Protein AF-A0A914QFU9-F1 (afdb_monomer_lite)

Organism: NCBI:txid227884

Sequence (76 aa):
MVCVLSRATYSLSKSGASGTHEKKIVELFIRQATRRIRQNLSRVNAGDETEIQLIKDLSKDVCSNHGLCRQHPIDV

Structure (mmCIF, N/CA/C/O backbone):
data_AF-A0A914QFU9-F1
#
_entry.id   AF-A0A914QFU9-F1
#
loop_
_atom_site.group_PDB
_atom_site.id
_atom_site.type_symbol
_atom_site.label_atom_id
_atom_site.label_alt_id
_atom_site.label_comp_id
_atom_site.label_asym_id
_atom_site.label_entity_id
_atom_site.label_seq_id
_atom_site.pdbx_PDB_ins_code
_atom_site.Cartn_x
_atom_site.Cartn_y
_atom_site.Cartn_z
_atom_site.occupancy
_atom_site.B_iso_or_equiv
_atom_site.auth_seq_id
_atom_site.auth_comp_id
_atom_site.auth_asym_id
_atom_site.auth_atom_id
_atom_site.pdbx_PDB_model_num
ATOM 1 N N . MET A 1 1 ? -3.912 5.524 8.960 1.00 92.19 1 MET A N 1
ATOM 2 C CA . MET A 1 1 ? -4.563 4.440 9.743 1.00 92.19 1 MET A CA 1
ATOM 3 C C . MET A 1 1 ? -4.650 4.792 11.223 1.00 92.19 1 MET A C 1
ATOM 5 O O . MET A 1 1 ? -5.746 4.785 11.762 1.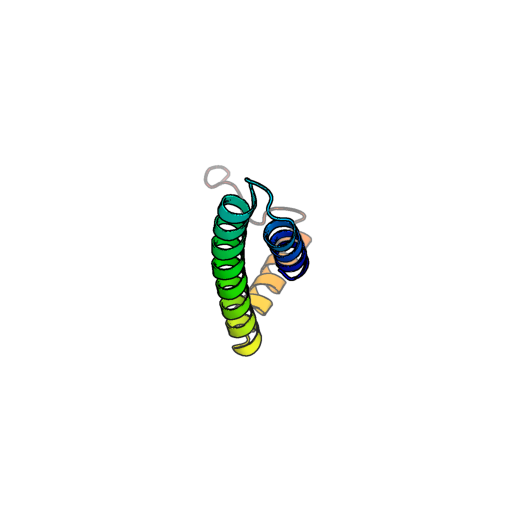00 92.19 1 MET A O 1
ATOM 9 N N . VAL A 1 2 ? -3.542 5.163 11.867 1.00 95.31 2 VAL A N 1
ATOM 10 C CA . VAL A 1 2 ? -3.510 5.481 13.309 1.00 95.31 2 VAL A CA 1
ATOM 11 C C . VAL A 1 2 ? -4.461 6.606 13.739 1.00 95.31 2 VAL A C 1
ATOM 13 O O . VAL A 1 2 ? -5.124 6.466 14.758 1.00 95.31 2 VAL A O 1
ATOM 16 N N . CYS A 1 3 ? -4.626 7.666 12.940 1.00 94.56 3 CYS A N 1
ATOM 17 C CA . CYS A 1 3 ? -5.521 8.779 13.285 1.00 94.56 3 CYS A CA 1
ATOM 18 C C . CYS A 1 3 ? -6.994 8.350 13.391 1.00 94.56 3 CYS A C 1
ATOM 20 O O . CYS A 1 3 ? -7.681 8.731 14.333 1.00 94.56 3 CYS A O 1
ATOM 22 N N . VAL A 1 4 ? -7.479 7.529 12.450 1.00 93.88 4 VAL A N 1
ATOM 23 C CA . VAL A 1 4 ? -8.877 7.062 12.464 1.00 93.88 4 VAL A CA 1
ATOM 24 C C . VAL A 1 4 ? -9.124 6.037 13.569 1.00 93.88 4 VAL A C 1
ATOM 26 O O . VAL A 1 4 ? -10.190 6.051 14.175 1.00 93.88 4 VAL A O 1
ATOM 29 N N . LEU A 1 5 ? -8.124 5.207 13.886 1.00 94.75 5 LEU A N 1
ATOM 30 C CA . LEU A 1 5 ? -8.169 4.309 15.040 1.00 94.75 5 LEU A CA 1
ATOM 31 C C . LEU A 1 5 ? -8.227 5.104 16.345 1.00 94.75 5 LEU A C 1
ATOM 33 O O . LEU A 1 5 ? -9.113 4.866 17.151 1.00 94.75 5 LEU A O 1
ATOM 37 N N . SER A 1 6 ? -7.346 6.092 16.520 1.00 93.62 6 SER A N 1
ATOM 38 C CA . SER A 1 6 ? -7.331 6.965 17.699 1.00 93.62 6 SER A CA 1
ATOM 39 C C . SER A 1 6 ? -8.672 7.677 17.900 1.00 93.62 6 SER A C 1
ATOM 41 O O . SER A 1 6 ? -9.233 7.636 18.996 1.00 93.62 6 SER A O 1
ATOM 43 N N . ARG A 1 7 ? -9.240 8.245 16.827 1.00 90.69 7 ARG A N 1
ATOM 44 C CA . ARG A 1 7 ? -10.561 8.882 16.867 1.00 90.69 7 ARG A CA 1
ATOM 45 C C . ARG A 1 7 ? -11.667 7.899 17.254 1.00 90.69 7 ARG A C 1
ATOM 47 O O . ARG A 1 7 ? -12.462 8.219 18.132 1.00 90.69 7 ARG A O 1
ATOM 54 N N . ALA A 1 8 ? -11.718 6.721 16.632 1.00 91.31 8 ALA A N 1
ATOM 55 C CA . ALA A 1 8 ? -12.746 5.732 16.948 1.00 91.31 8 ALA A CA 1
ATOM 56 C C . ALA A 1 8 ? -12.604 5.195 18.377 1.00 91.31 8 ALA A C 1
ATOM 58 O O . ALA A 1 8 ? -13.610 5.050 19.062 1.00 91.31 8 ALA A O 1
ATOM 59 N N . THR A 1 9 ? -11.379 4.976 18.865 1.00 91.88 9 THR A N 1
ATOM 60 C CA . THR A 1 9 ? -11.121 4.604 20.263 1.00 91.88 9 THR A CA 1
ATOM 61 C C . THR A 1 9 ? -11.647 5.669 21.220 1.00 91.88 9 THR A C 1
ATOM 63 O O . THR A 1 9 ? -12.343 5.340 22.179 1.00 91.88 9 THR A O 1
ATOM 66 N N . TYR A 1 10 ? -11.386 6.948 20.935 1.00 91.38 10 TYR A N 1
ATOM 67 C CA . TYR A 1 10 ? -11.934 8.050 21.722 1.00 91.38 10 TYR A CA 1
ATOM 68 C C . TYR A 1 10 ? -13.472 8.073 21.688 1.00 91.38 10 TYR A C 1
ATOM 70 O O . TYR A 1 10 ? -14.107 8.133 22.741 1.00 91.38 10 TYR A O 1
ATOM 78 N N . SER A 1 11 ? -14.072 7.959 20.500 1.00 89.50 11 SER A N 1
ATOM 79 C CA . SER A 1 11 ? -15.531 7.966 20.308 1.00 89.50 11 SER A CA 1
ATOM 80 C C . SER A 1 11 ? -16.218 6.809 21.048 1.00 89.50 11 SER A C 1
ATOM 82 O O . SER A 1 11 ? -17.211 7.011 21.750 1.00 89.50 11 SER A O 1
ATOM 84 N N . LEU A 1 12 ? -15.626 5.612 20.995 1.00 89.31 12 LEU A N 1
ATOM 85 C CA . LEU A 1 12 ? -16.079 4.431 21.735 1.00 89.31 12 LEU A CA 1
ATOM 86 C C . LEU A 1 12 ? -15.944 4.608 23.254 1.00 89.31 12 LEU A C 1
ATOM 88 O O . LEU A 1 12 ? -16.837 4.205 23.994 1.00 89.31 12 LEU A O 1
ATOM 92 N N . SER A 1 13 ? -14.861 5.235 23.726 1.00 88.75 13 SER A N 1
ATOM 93 C CA . SER A 1 13 ? -14.622 5.449 25.161 1.00 88.75 13 SER A CA 1
ATOM 94 C C . SER A 1 13 ? -15.603 6.434 25.804 1.00 88.75 13 SER A C 1
ATOM 96 O O . SER A 1 13 ? -15.925 6.306 26.983 1.00 88.75 13 SER A O 1
ATOM 98 N N . LYS A 1 14 ? -16.120 7.400 25.033 1.00 86.44 14 LYS A N 1
ATOM 99 C CA . LYS A 1 14 ? -17.032 8.437 25.533 1.00 86.44 14 LYS A CA 1
ATOM 100 C C . LYS A 1 14 ? -18.517 8.050 25.516 1.00 86.44 14 LYS A C 1
ATOM 102 O O . LYS A 1 14 ? -19.350 8.906 25.793 1.00 86.44 14 LYS A O 1
ATOM 107 N N . SER A 1 15 ? -18.859 6.786 25.239 1.00 65.44 15 SER A N 1
ATOM 108 C CA . SER A 1 15 ? -20.249 6.287 25.194 1.00 65.44 15 SER A CA 1
ATOM 109 C C . SER A 1 15 ? -21.186 7.141 24.320 1.00 65.44 15 SER A C 1
ATOM 111 O O . SER A 1 15 ? -22.348 7.361 24.654 1.00 65.44 15 SER A O 1
ATOM 113 N N . GLY A 1 16 ? -20.680 7.646 23.190 1.00 65.81 16 GLY A N 1
ATOM 114 C CA . GLY A 1 16 ? -21.495 8.366 22.212 1.00 65.81 16 GLY A CA 1
ATOM 115 C C . GLY A 1 16 ? -22.303 7.405 21.337 1.00 65.81 16 GLY A C 1
ATOM 116 O O . GLY A 1 16 ? -21.798 6.361 20.921 1.00 65.81 16 GLY A O 1
ATOM 117 N N . ALA A 1 17 ? -23.540 7.776 20.989 1.00 67.62 17 ALA A N 1
ATOM 118 C CA . ALA A 1 17 ? -24.425 6.973 20.134 1.00 67.62 17 ALA A CA 1
ATOM 119 C C . ALA A 1 17 ? -23.823 6.632 18.746 1.00 67.62 17 ALA A C 1
ATOM 121 O O . ALA A 1 17 ? -24.268 5.687 18.099 1.00 67.62 17 ALA A O 1
ATOM 122 N N . SER A 1 18 ? -22.790 7.361 18.294 1.00 76.31 18 SER A N 1
ATOM 123 C CA . SER A 1 18 ? -22.104 7.141 17.011 1.00 76.31 18 SER A CA 1
ATOM 124 C C . SER A 1 18 ? -20.968 6.111 17.046 1.00 76.31 18 SER A C 1
ATOM 126 O O . SER A 1 18 ? -20.502 5.701 15.980 1.00 76.31 18 SER A O 1
ATOM 128 N N . GLY A 1 19 ? -20.514 5.658 18.222 1.00 79.44 19 GLY A N 1
ATOM 129 C CA . GLY A 1 19 ? -19.292 4.849 18.343 1.00 79.44 19 GLY A CA 1
ATOM 130 C C . GLY A 1 19 ? -19.341 3.523 17.569 1.00 79.44 19 GLY A C 1
ATOM 131 O O . GLY A 1 19 ? -18.356 3.107 16.959 1.00 79.44 19 GLY A O 1
ATOM 132 N N . THR A 1 20 ? -20.510 2.879 17.510 1.00 84.81 20 THR A N 1
ATOM 133 C CA . THR A 1 20 ? -20.715 1.631 16.750 1.00 84.81 20 THR A CA 1
ATOM 134 C C . THR A 1 20 ? -20.698 1.845 15.236 1.00 84.81 20 THR A C 1
ATOM 136 O O . THR A 1 20 ? -20.212 0.984 14.500 1.00 84.81 20 THR A O 1
ATOM 139 N N . HIS A 1 21 ? -21.190 2.988 14.753 1.00 89.38 21 HIS A N 1
ATOM 140 C CA . HIS A 1 21 ? -21.126 3.360 13.340 1.00 89.38 21 HIS A CA 1
ATOM 141 C C . HIS A 1 21 ? -19.687 3.697 12.926 1.00 89.38 21 HIS A C 1
ATOM 143 O O . HIS A 1 21 ? -19.189 3.171 11.929 1.00 89.38 21 HIS A O 1
ATOM 149 N N . GLU A 1 22 ? -18.984 4.488 13.740 1.00 90.06 22 GLU A N 1
ATOM 150 C CA . GLU A 1 22 ? -17.572 4.817 13.522 1.00 90.06 22 GLU A CA 1
ATOM 151 C C . GLU A 1 22 ? -16.687 3.566 13.515 1.00 90.06 22 GLU A C 1
ATOM 153 O O . GLU A 1 22 ? -15.823 3.435 12.647 1.00 90.06 22 GLU A O 1
ATOM 158 N N . LYS A 1 23 ? -16.950 2.598 14.404 1.00 91.88 23 LYS A N 1
ATOM 159 C CA . LYS A 1 23 ? -16.250 1.306 14.412 1.00 91.88 23 LYS A CA 1
ATOM 160 C C . LYS A 1 23 ? -16.352 0.590 13.061 1.00 91.88 23 LYS A C 1
ATOM 162 O O . LYS A 1 23 ? -15.324 0.188 12.522 1.00 91.88 23 LYS A O 1
ATOM 167 N N . LY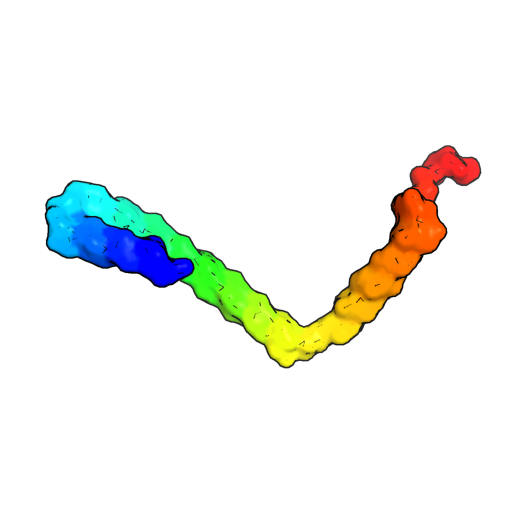S A 1 24 ? -17.553 0.486 12.479 1.00 94.25 24 LYS A N 1
ATOM 168 C CA . LYS A 1 24 ? -17.761 -0.169 11.171 1.00 94.25 24 LYS A CA 1
ATOM 169 C C . LYS A 1 24 ? -16.983 0.524 10.048 1.00 94.25 24 LYS A C 1
ATOM 171 O O . LYS A 1 24 ? -16.379 -0.144 9.209 1.00 94.25 24 LYS A O 1
ATOM 176 N N . ILE A 1 25 ? -16.972 1.860 10.043 1.00 94.00 25 ILE A N 1
ATOM 177 C CA . ILE A 1 25 ? -16.210 2.649 9.063 1.00 94.00 25 ILE A CA 1
ATOM 178 C C . ILE A 1 25 ? -14.714 2.365 9.206 1.00 94.00 25 ILE A C 1
ATOM 180 O O . ILE A 1 25 ? -14.035 2.078 8.215 1.00 94.00 25 ILE A O 1
ATOM 184 N N . VAL A 1 26 ? -14.198 2.425 10.434 1.00 96.38 26 VAL A N 1
ATOM 185 C CA . VAL A 1 26 ? -12.773 2.219 10.695 1.00 96.38 26 VAL A CA 1
ATOM 186 C C . VAL A 1 26 ? -12.351 0.794 10.359 1.00 96.38 26 VAL A C 1
ATOM 188 O O . VAL A 1 26 ? -11.326 0.622 9.705 1.00 96.38 26 VAL A O 1
ATOM 191 N N . GLU A 1 27 ? -13.140 -0.222 10.701 1.00 96.19 27 GLU A N 1
ATOM 192 C CA . GLU A 1 27 ? -12.858 -1.615 10.331 1.00 96.19 27 GLU A CA 1
ATOM 193 C C . GLU A 1 27 ? -12.740 -1.795 8.811 1.00 96.19 27 GLU A C 1
ATOM 195 O O . GLU A 1 27 ? -11.763 -2.376 8.322 1.00 96.19 27 GLU A O 1
ATOM 200 N N . LEU A 1 28 ? -13.688 -1.244 8.044 1.00 97.56 28 LEU A N 1
ATOM 201 C CA . LEU A 1 28 ? -13.644 -1.303 6.585 1.00 97.56 28 LEU A CA 1
ATOM 202 C C . LEU A 1 28 ? -12.402 -0.594 6.031 1.00 97.56 28 LEU A C 1
ATOM 204 O O . LEU A 1 28 ? -11.694 -1.160 5.190 1.00 97.56 28 LEU A O 1
ATOM 208 N N . PHE A 1 29 ? -12.124 0.617 6.518 1.00 97.75 29 PHE A N 1
ATOM 209 C CA . PHE A 1 29 ? -10.972 1.409 6.099 1.00 97.75 29 PHE A CA 1
ATOM 210 C C . PHE A 1 29 ? -9.654 0.683 6.383 1.00 97.75 29 PHE A C 1
ATOM 212 O O . PHE A 1 29 ? -8.818 0.549 5.489 1.00 97.75 29 PHE A O 1
ATOM 219 N N . ILE A 1 30 ? -9.475 0.172 7.604 1.00 98.06 30 ILE A N 1
ATOM 220 C CA . ILE A 1 30 ? -8.258 -0.528 8.026 1.00 98.06 30 ILE A CA 1
ATOM 221 C C . ILE A 1 30 ? -8.047 -1.788 7.190 1.00 98.06 30 ILE A C 1
ATOM 223 O O . ILE A 1 30 ? -6.941 -2.001 6.697 1.00 98.06 30 ILE A O 1
ATOM 227 N N . ARG A 1 31 ? -9.097 -2.579 6.935 1.00 98.12 31 ARG A N 1
ATOM 228 C CA . ARG A 1 31 ? -8.996 -3.773 6.083 1.00 98.12 31 ARG A CA 1
ATOM 229 C C . ARG A 1 31 ? -8.508 -3.433 4.672 1.00 98.12 31 ARG A C 1
ATOM 231 O O . ARG A 1 31 ? -7.620 -4.105 4.146 1.00 98.12 31 ARG A O 1
ATOM 238 N N . GLN A 1 32 ? -9.058 -2.383 4.061 1.00 98.19 32 GLN A N 1
ATOM 239 C CA . GLN A 1 32 ? -8.645 -1.953 2.723 1.00 98.19 32 GLN A CA 1
ATOM 240 C C . GLN A 1 32 ? -7.233 -1.360 2.707 1.00 98.19 32 GLN A C 1
ATOM 242 O O . GLN A 1 32 ? -6.462 -1.665 1.798 1.00 98.19 32 GLN A O 1
ATOM 247 N N . ALA A 1 33 ? -6.893 -0.526 3.690 1.00 98.25 33 ALA A N 1
ATOM 248 C CA . ALA A 1 33 ? -5.577 0.094 3.797 1.00 98.25 33 ALA A CA 1
ATOM 249 C C . ALA A 1 33 ? -4.483 -0.965 3.997 1.00 98.25 33 ALA A C 1
ATOM 251 O O . ALA A 1 33 ? -3.498 -0.963 3.265 1.00 98.25 33 ALA A O 1
ATOM 252 N N . THR A 1 34 ? -4.700 -1.938 4.887 1.00 98.12 34 THR A N 1
ATOM 253 C CA . THR A 1 34 ? -3.778 -3.064 5.098 1.00 98.12 34 THR A CA 1
ATOM 254 C C . THR A 1 34 ? -3.578 -3.882 3.825 1.00 98.12 34 THR A C 1
ATOM 256 O O . THR A 1 34 ? -2.447 -4.245 3.507 1.00 98.12 34 THR A O 1
ATOM 259 N N . ARG A 1 35 ? -4.648 -4.148 3.058 1.00 98.12 35 ARG A N 1
ATOM 260 C CA . ARG A 1 35 ? -4.532 -4.849 1.769 1.00 98.12 35 ARG A CA 1
ATOM 261 C C . ARG A 1 35 ? -3.632 -4.086 0.795 1.00 98.12 35 ARG A C 1
ATOM 263 O O . ARG A 1 35 ? -2.739 -4.694 0.217 1.00 98.12 35 ARG A O 1
ATOM 270 N N . ARG A 1 36 ? -3.831 -2.768 0.659 1.00 98.19 36 ARG A N 1
ATOM 271 C CA . ARG A 1 36 ? -3.002 -1.911 -0.208 1.00 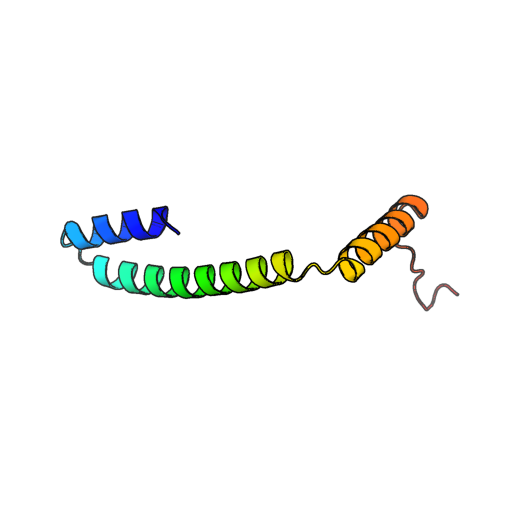98.19 36 ARG A CA 1
ATOM 272 C C . ARG A 1 36 ? -1.543 -1.889 0.244 1.00 98.19 36 ARG A C 1
ATOM 274 O O . ARG A 1 36 ? -0.659 -2.049 -0.584 1.00 98.19 36 ARG A O 1
ATOM 281 N N . ILE A 1 37 ? -1.294 -1.757 1.550 1.00 97.69 37 ILE A N 1
ATOM 282 C CA . ILE A 1 37 ? 0.066 -1.765 2.110 1.00 97.69 37 ILE A CA 1
ATOM 283 C C . ILE A 1 37 ? 0.776 -3.077 1.775 1.00 97.69 37 ILE A C 1
ATOM 285 O O . ILE A 1 37 ? 1.888 -3.044 1.266 1.00 97.69 37 ILE A O 1
ATOM 289 N N . ARG A 1 38 ? 0.129 -4.227 2.000 1.00 96.94 38 ARG A N 1
ATOM 290 C CA . ARG A 1 38 ? 0.722 -5.537 1.687 1.00 96.94 38 ARG A CA 1
ATOM 291 C C . ARG A 1 38 ? 1.020 -5.698 0.200 1.00 96.94 38 ARG A C 1
ATOM 293 O O . ARG A 1 38 ? 2.097 -6.163 -0.145 1.00 96.94 38 ARG A O 1
ATOM 300 N N . GLN A 1 39 ? 0.091 -5.294 -0.666 1.00 95.69 39 GLN A N 1
ATOM 301 C CA . GLN A 1 39 ? 0.288 -5.342 -2.117 1.00 95.69 39 GLN A CA 1
ATOM 302 C C . GLN A 1 39 ? 1.460 -4.458 -2.553 1.00 95.69 39 GLN A C 1
ATOM 304 O O . GLN A 1 39 ? 2.323 -4.917 -3.292 1.00 95.69 39 GLN A O 1
ATOM 309 N N . ASN A 1 40 ? 1.530 -3.225 -2.053 1.00 94.25 40 ASN A N 1
ATOM 310 C CA . ASN A 1 40 ? 2.600 -2.296 -2.403 1.00 94.25 40 ASN A CA 1
ATOM 311 C C . ASN A 1 40 ? 3.958 -2.758 -1.864 1.00 94.25 40 ASN A C 1
ATOM 313 O O . ASN A 1 40 ? 4.926 -2.752 -2.611 1.00 94.25 40 ASN A O 1
ATOM 317 N N . LEU A 1 41 ? 4.030 -3.215 -0.610 1.00 95.31 41 LEU A N 1
ATOM 318 C CA . LEU A 1 41 ? 5.265 -3.769 -0.045 1.00 95.31 41 LEU A CA 1
ATOM 319 C C . LEU A 1 41 ? 5.731 -5.002 -0.819 1.00 95.31 41 LEU A C 1
ATOM 321 O O . LEU A 1 41 ? 6.915 -5.127 -1.103 1.00 95.31 41 LEU A O 1
ATOM 325 N N . SER A 1 42 ? 4.807 -5.884 -1.207 1.00 93.12 42 SER A N 1
ATOM 326 C CA . SER A 1 42 ? 5.141 -7.042 -2.037 1.00 93.12 42 SER A CA 1
ATOM 327 C C . SER A 1 42 ? 5.706 -6.629 -3.395 1.00 93.12 42 SER A C 1
ATOM 329 O O . SER A 1 42 ? 6.660 -7.249 -3.843 1.00 93.12 42 SER A O 1
ATOM 331 N N . ARG A 1 43 ? 5.146 -5.595 -4.038 1.00 89.06 43 ARG A N 1
ATOM 332 C CA . ARG A 1 43 ? 5.650 -5.074 -5.320 1.00 89.06 43 ARG A CA 1
ATOM 333 C C . ARG A 1 43 ? 7.035 -4.448 -5.178 1.00 89.06 43 ARG A C 1
ATOM 335 O O . ARG A 1 43 ? 7.913 -4.743 -5.975 1.00 89.06 43 ARG A O 1
ATOM 342 N N . VAL A 1 44 ? 7.240 -3.636 -4.140 1.00 88.94 44 VAL A N 1
ATOM 343 C CA . VAL A 1 44 ? 8.540 -3.006 -3.860 1.00 88.94 44 VAL A CA 1
ATOM 344 C C . VAL A 1 44 ? 9.608 -4.060 -3.568 1.00 88.94 44 VAL A C 1
ATOM 346 O O . VAL A 1 44 ? 10.702 -3.974 -4.110 1.00 88.94 44 VAL A O 1
ATOM 349 N N . ASN A 1 45 ? 9.288 -5.074 -2.759 1.00 89.25 45 ASN A N 1
ATOM 350 C CA . ASN A 1 45 ? 10.239 -6.130 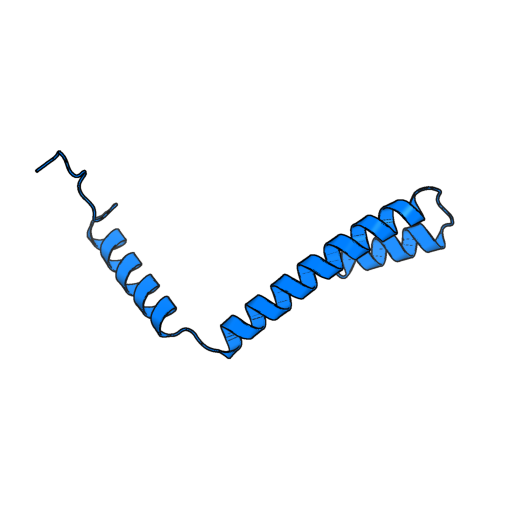-2.405 1.00 89.25 45 ASN A CA 1
ATOM 351 C C . ASN A 1 45 ? 10.528 -7.095 -3.560 1.00 89.25 45 ASN A C 1
ATOM 353 O O . ASN A 1 45 ? 11.617 -7.655 -3.609 1.00 89.25 45 ASN A O 1
ATOM 357 N N . ALA A 1 46 ? 9.558 -7.328 -4.448 1.00 85.69 46 ALA A N 1
ATOM 358 C CA . ALA A 1 46 ? 9.760 -8.171 -5.622 1.00 85.69 46 ALA A CA 1
ATOM 359 C C . ALA A 1 46 ? 10.658 -7.501 -6.672 1.00 85.69 46 ALA A C 1
ATOM 361 O O . ALA A 1 46 ? 11.316 -8.219 -7.413 1.00 85.69 46 ALA A O 1
ATOM 362 N N . GLY A 1 47 ? 10.700 -6.161 -6.703 1.00 74.88 47 GLY A N 1
ATOM 363 C CA . GLY A 1 47 ? 11.517 -5.380 -7.630 1.00 74.88 47 GLY A CA 1
ATOM 364 C C . GLY A 1 47 ? 11.107 -5.594 -9.087 1.00 74.88 47 GLY A C 1
ATOM 365 O O . GLY A 1 47 ? 11.621 -6.484 -9.751 1.00 74.88 47 GLY A O 1
ATOM 366 N N . ASP A 1 48 ? 10.204 -4.765 -9.615 1.00 80.12 48 ASP A N 1
ATOM 367 C CA . ASP A 1 48 ? 9.891 -4.775 -11.052 1.00 80.12 48 ASP A CA 1
ATOM 368 C C . ASP A 1 48 ? 10.808 -3.798 -11.804 1.00 80.12 48 ASP A C 1
ATOM 370 O O . ASP A 1 48 ? 10.412 -2.705 -12.218 1.00 80.12 48 ASP A O 1
ATOM 374 N N . GLU A 1 49 ? 12.089 -4.163 -11.915 1.00 83.69 49 GLU A N 1
ATOM 375 C CA . GLU A 1 49 ? 13.082 -3.340 -12.620 1.00 83.69 49 GLU A CA 1
ATOM 376 C C . GLU A 1 49 ? 12.723 -3.151 -14.100 1.00 83.69 49 GLU A C 1
ATOM 378 O O . GLU A 1 49 ? 13.007 -2.101 -14.681 1.00 83.69 49 GLU A O 1
ATOM 383 N N . THR A 1 50 ? 12.044 -4.133 -14.698 1.00 88.06 50 THR A N 1
ATOM 384 C CA . THR A 1 50 ? 11.577 -4.077 -16.084 1.00 88.06 50 THR A CA 1
ATOM 385 C C . THR A 1 50 ? 10.513 -3.007 -16.297 1.00 88.06 50 THR A C 1
ATOM 387 O O . THR A 1 50 ? 10.634 -2.209 -17.229 1.00 88.06 50 THR A O 1
ATOM 390 N N . GLU A 1 51 ? 9.501 -2.937 -15.428 1.00 89.94 51 GLU A N 1
ATOM 391 C CA . GLU A 1 51 ? 8.459 -1.909 -15.494 1.00 89.94 51 GLU A CA 1
ATOM 392 C C . GLU A 1 51 ? 9.056 -0.514 -15.258 1.00 89.94 51 GLU A C 1
ATOM 394 O O . GLU A 1 51 ? 8.761 0.420 -16.003 1.00 89.94 51 GLU A O 1
ATOM 399 N N . ILE A 1 52 ? 9.964 -0.372 -14.285 1.00 91.25 52 ILE A N 1
ATOM 400 C CA . ILE A 1 52 ? 10.636 0.905 -13.992 1.00 91.25 52 ILE A CA 1
ATOM 401 C C . ILE A 1 52 ? 11.464 1.387 -15.190 1.00 91.25 52 ILE A C 1
ATOM 403 O O . ILE A 1 52 ? 11.400 2.566 -15.558 1.00 91.25 52 ILE A O 1
ATOM 407 N N . GLN A 1 53 ? 12.235 0.494 -15.814 1.00 94.62 53 GLN A N 1
ATOM 408 C CA . GLN A 1 53 ? 13.046 0.838 -16.978 1.00 94.62 53 GLN A CA 1
ATOM 409 C C . GLN A 1 53 ? 12.168 1.209 -18.181 1.00 94.62 53 GLN A C 1
ATOM 411 O O . GLN A 1 53 ? 12.441 2.207 -18.849 1.00 94.62 53 GLN A O 1
ATOM 416 N N . LEU A 1 54 ? 11.064 0.491 -18.400 1.00 95.00 54 LEU A N 1
ATOM 417 C CA . LEU A 1 54 ? 10.103 0.824 -19.449 1.00 95.00 54 LEU A CA 1
ATOM 418 C C . LEU A 1 54 ? 9.446 2.193 -19.212 1.00 95.00 54 LEU A C 1
ATOM 420 O O . LEU A 1 54 ? 9.364 2.994 -20.141 1.0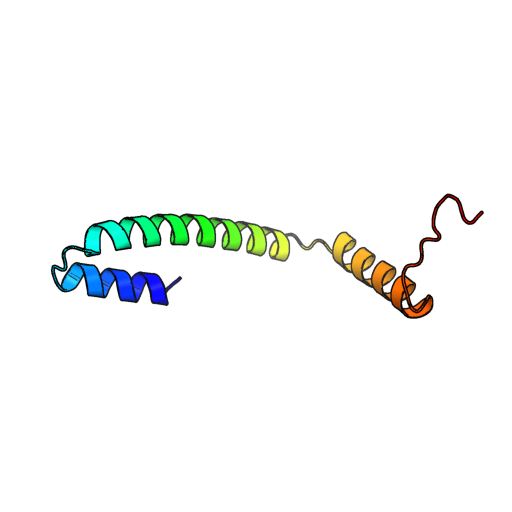0 95.00 54 LEU A O 1
ATOM 424 N N . ILE A 1 55 ? 9.030 2.503 -17.977 1.00 94.88 55 ILE A N 1
ATOM 425 C CA . ILE A 1 55 ? 8.482 3.824 -17.618 1.00 94.88 55 ILE A CA 1
ATOM 426 C C . ILE A 1 55 ? 9.496 4.928 -17.937 1.00 94.88 55 ILE A C 1
ATOM 428 O O . ILE A 1 55 ? 9.128 5.970 -18.487 1.00 94.88 55 ILE A O 1
ATOM 432 N N . LYS A 1 56 ? 10.775 4.707 -17.618 1.00 96.12 56 LYS A N 1
ATOM 433 C CA . LYS A 1 56 ? 11.855 5.657 -17.907 1.00 96.12 56 LYS A CA 1
ATOM 434 C C . LYS A 1 56 ? 12.016 5.896 -19.404 1.00 96.12 56 LYS A C 1
ATOM 436 O O . LYS A 1 56 ? 12.150 7.050 -19.808 1.00 96.12 56 LYS A O 1
ATOM 441 N N . ASP A 1 57 ? 12.014 4.844 -20.212 1.00 95.44 57 ASP A N 1
ATOM 442 C CA . ASP A 1 57 ? 12.213 4.980 -21.654 1.00 95.44 57 ASP A CA 1
ATOM 443 C C . ASP A 1 57 ? 10.996 5.624 -22.333 1.00 95.44 57 ASP A C 1
ATOM 445 O O . ASP A 1 57 ? 11.166 6.600 -23.060 1.00 95.44 57 ASP A O 1
ATOM 449 N N . LEU A 1 58 ? 9.771 5.234 -21.963 1.00 93.75 58 LEU A N 1
ATOM 450 C CA . LEU A 1 58 ? 8.551 5.912 -22.425 1.00 93.75 58 LEU A CA 1
ATOM 451 C C . LEU A 1 58 ? 8.537 7.402 -22.055 1.00 93.75 58 LEU A C 1
ATOM 453 O O . LEU A 1 58 ? 8.126 8.244 -22.851 1.00 93.75 58 LEU A O 1
ATOM 457 N N . SER A 1 59 ? 9.006 7.745 -20.852 1.00 93.75 59 SER 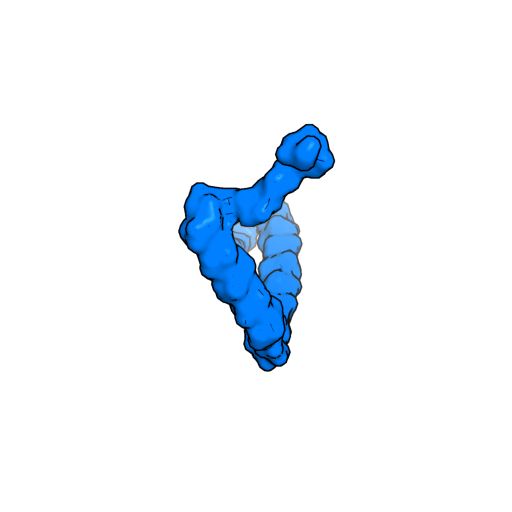A N 1
ATOM 458 C CA . SER A 1 59 ? 9.084 9.142 -20.413 1.00 93.75 59 SER A CA 1
ATOM 459 C C . SER A 1 59 ? 10.092 9.945 -21.238 1.00 93.75 59 SER A C 1
ATOM 461 O O . SER A 1 59 ? 9.831 11.107 -21.548 1.00 93.75 59 SER A O 1
ATOM 463 N N . LYS A 1 60 ? 11.228 9.344 -21.623 1.00 95.38 60 LYS A N 1
ATOM 464 C CA . LYS A 1 60 ? 12.186 9.994 -22.530 1.00 95.38 60 LYS A CA 1
ATOM 465 C C . LYS A 1 60 ? 11.553 10.262 -23.886 1.00 95.38 60 LYS A C 1
ATOM 467 O O . LYS A 1 60 ? 11.667 11.382 -24.368 1.00 95.38 60 LYS A O 1
ATOM 472 N N . ASP A 1 61 ? 10.855 9.282 -24.453 1.00 93.50 61 ASP A N 1
ATOM 473 C CA . ASP A 1 61 ? 10.233 9.425 -25.770 1.00 93.50 61 ASP A CA 1
ATOM 474 C C . ASP A 1 61 ? 9.208 10.566 -25.785 1.00 93.50 61 ASP A C 1
ATOM 476 O O . ASP A 1 61 ? 9.200 11.382 -26.707 1.00 93.50 61 ASP A O 1
ATOM 480 N N . VAL A 1 62 ? 8.381 10.676 -24.741 1.00 93.88 62 VAL A N 1
ATOM 481 C CA . VAL A 1 62 ? 7.403 11.770 -24.601 1.00 93.88 62 VAL A CA 1
ATOM 482 C C . VAL A 1 62 ? 8.098 13.129 -24.500 1.00 93.88 62 VAL A C 1
ATOM 484 O O . VAL A 1 62 ? 7.711 14.078 -25.185 1.00 93.88 62 VAL A O 1
ATOM 487 N N . CYS A 1 63 ? 9.145 13.232 -23.677 1.00 93.38 63 CYS A N 1
ATOM 488 C CA . CYS A 1 63 ? 9.909 14.470 -23.529 1.00 93.38 63 CYS A CA 1
ATOM 489 C C . CYS A 1 63 ? 10.619 14.868 -24.833 1.00 93.38 63 CYS A C 1
ATOM 491 O O . CYS A 1 63 ? 10.599 16.041 -25.199 1.00 93.38 63 CYS A O 1
ATOM 493 N N . SER A 1 64 ? 11.205 13.912 -25.558 1.00 93.06 64 SER A N 1
ATOM 494 C CA . SER A 1 64 ? 11.874 14.156 -26.842 1.00 93.06 64 SER A CA 1
ATOM 495 C C . SER A 1 64 ? 10.898 14.597 -27.935 1.00 93.06 64 SER A C 1
ATOM 497 O O . SER A 1 64 ? 11.217 15.493 -28.716 1.00 93.06 64 SER A O 1
ATOM 499 N N . ASN A 1 65 ? 9.690 14.030 -27.957 1.00 88.81 65 ASN A N 1
ATOM 500 C CA . ASN A 1 65 ? 8.650 14.381 -28.926 1.00 88.81 65 ASN A CA 1
ATOM 501 C C . ASN A 1 65 ? 7.827 15.622 -28.533 1.00 88.81 65 ASN A C 1
ATOM 503 O O . ASN A 1 65 ? 6.922 15.999 -29.272 1.00 88.81 65 ASN A O 1
ATOM 507 N N . HIS A 1 66 ? 8.132 16.267 -27.396 1.00 86.12 66 HIS A N 1
ATOM 508 C CA . HIS A 1 66 ? 7.396 17.425 -26.863 1.00 86.12 66 HIS A CA 1
ATOM 509 C C . HIS A 1 66 ? 5.880 17.173 -26.731 1.00 86.12 66 HIS A C 1
ATOM 511 O O . HIS A 1 66 ? 5.069 18.094 -26.843 1.00 86.12 66 HIS A O 1
ATOM 517 N N . GLY A 1 67 ? 5.482 15.918 -26.505 1.00 84.19 67 GLY A N 1
ATOM 518 C CA . GLY A 1 67 ? 4.085 15.507 -26.560 1.00 84.19 67 GLY A CA 1
ATOM 519 C C . GLY A 1 67 ? 3.908 14.003 -26.744 1.00 84.19 67 GLY A C 1
ATOM 520 O O . GLY A 1 67 ? 4.816 13.206 -26.513 1.00 84.19 67 GLY A O 1
ATOM 521 N N . LEU A 1 68 ? 2.702 13.596 -27.140 1.00 85.19 68 LEU A N 1
ATOM 522 C CA . LEU A 1 68 ? 2.402 12.191 -27.401 1.00 85.19 68 LEU A CA 1
ATOM 523 C C . LEU A 1 68 ? 3.159 11.714 -28.645 1.00 85.19 68 LEU A C 1
ATOM 525 O O . LEU A 1 68 ? 2.997 12.269 -29.725 1.00 85.19 68 LEU A O 1
ATOM 529 N N . CYS A 1 69 ? 3.916 10.625 -28.511 1.00 83.12 69 CYS A N 1
ATOM 530 C CA . CYS A 1 69 ? 4.654 10.023 -29.627 1.00 83.12 69 CYS A CA 1
ATOM 531 C C . CYS A 1 69 ? 3.735 9.421 -30.709 1.00 83.12 69 CYS A C 1
ATOM 533 O O . CYS A 1 69 ? 4.200 9.035 -31.778 1.00 83.12 69 CYS A O 1
ATOM 535 N N . ARG A 1 70 ? 2.438 9.253 -30.417 1.00 80.94 70 ARG A N 1
ATOM 536 C CA . ARG A 1 70 ? 1.457 8.653 -31.327 1.00 80.94 70 ARG A CA 1
ATOM 537 C C . ARG A 1 70 ? 0.799 9.734 -32.178 1.00 80.94 70 ARG A C 1
ATOM 539 O O . ARG A 1 70 ? 0.192 10.651 -31.635 1.00 80.94 70 ARG A O 1
ATOM 546 N N . GLN A 1 71 ? 0.843 9.556 -33.494 1.00 81.69 71 GLN A N 1
ATOM 547 C CA . GLN A 1 71 ? -0.059 10.242 -34.416 1.00 81.69 71 GLN A CA 1
ATOM 548 C C . GLN A 1 71 ? -1.410 9.532 -34.468 1.00 81.69 71 GLN A C 1
ATOM 550 O O . GLN A 1 71 ? -1.515 8.327 -34.207 1.00 81.69 71 GLN A O 1
ATOM 555 N N . HIS A 1 72 ? -2.451 10.300 -34.768 1.00 83.00 72 HIS A N 1
ATOM 556 C CA . HIS A 1 72 ? -3.795 9.766 -34.867 1.00 83.00 72 HIS A CA 1
ATOM 557 C C . HIS A 1 72 ? -3.894 8.833 -36.097 1.00 83.00 72 HIS A C 1
ATOM 559 O O . HIS A 1 72 ? -3.370 9.178 -37.154 1.00 83.00 72 HIS A O 1
ATOM 565 N N . PRO A 1 73 ? -4.559 7.663 -36.014 1.00 86.19 73 PRO A N 1
ATOM 566 C CA . PRO A 1 73 ? -4.531 6.649 -37.082 1.00 86.19 73 PRO A CA 1
ATOM 567 C C . PRO A 1 73 ? -5.088 7.054 -38.458 1.00 86.19 73 PRO A C 1
ATOM 569 O O . PRO A 1 73 ? -4.924 6.292 -39.404 1.00 86.19 73 PRO A O 1
ATOM 572 N N . ILE A 1 74 ? -5.775 8.194 -38.570 1.00 89.19 74 ILE A N 1
ATOM 573 C CA . ILE A 1 74 ? -6.301 8.728 -39.844 1.00 89.19 74 ILE A CA 1
ATOM 574 C C . ILE A 1 74 ? -5.489 9.910 -40.386 1.00 89.19 74 ILE A C 1
ATOM 576 O O . ILE A 1 74 ? -5.806 10.398 -41.463 1.00 89.19 74 ILE A O 1
ATOM 580 N N . ASP A 1 75 ? -4.455 10.350 -39.668 1.00 77.38 75 ASP A N 1
ATOM 581 C CA . ASP A 1 75 ? -3.569 11.440 -40.096 1.00 77.38 75 ASP A CA 1
ATOM 582 C C . ASP A 1 75 ? -2.348 10.895 -40.878 1.00 77.38 75 ASP A C 1
ATOM 584 O O . ASP A 1 75 ? -1.272 11.492 -40.839 1.00 77.38 75 ASP A O 1
ATOM 588 N N . VAL A 1 76 ? -2.507 9.732 -41.536 1.00 58.78 76 VAL A N 1
ATOM 589 C CA . VAL A 1 76 ? -1.493 9.051 -42.371 1.00 58.78 76 VAL A CA 1
ATOM 590 C C . VAL A 1 76 ? -1.570 9.531 -43.814 1.00 58.78 76 VAL A C 1
ATOM 592 O O . VAL A 1 76 ? -2.693 9.529 -44.367 1.00 58.78 76 VAL A O 1
#

Radius of gyration: 22.96 Å; chains: 1; bounding box: 38×26×68 Å

pLDDT: mean 89.59, std 8.22, range [58.78, 98.25]

Secondary structure (DSSP, 8-state):
-HHHHHHHHHHHHTT-TTHHHHHHHHHHHHHHHHHHHHHHHHHHHH--HHHHHHHHHHHHHHHHTTS-SPPPTT--

InterPro domains:
  IPR049448 ACAD9/ACADV-like, C-terminal domain [PF21343] (1-67)

Foldseek 3Di:
DVVLVVVLVVCVVVPDPCSVVSVVVVVVVVVVVVVVVVVVVVDVVVDPVVVVVVVVVCVVCCVVVVHDPDDDPVVD